Protein AF-A0A920QUX4-F1 (afdb_monomer_lite)

pLDDT: mean 76.55, std 22.9, range [24.44, 95.25]

Secondary structure (DSSP, 8-state):
---GGG--------SSSEEEEEEETTTEEEEEE-TT----TT-TTSPPP--SEEEEE--S-HHHHHHHHHTTS-S--SS--GGGGGGSSS-----S--S--------SS-------

Sequence (116 aa):
MRKPSDVTTRDNVGLGPYRLVKWDPGIAITAEAYPDYVPNPDVEEAQFPIIQNVKWVWRGEPTIRSAMIQAGEADLAYRLGLADKDSVPVFQSLAEEPPTLYCLIRFGIRCYRKRL

Structure (mmCIF, N/CA/C/O backbone):
data_AF-A0A920QUX4-F1
#
_entry.id   AF-A0A920QUX4-F1
#
loop_
_atom_site.group_PDB
_atom_site.id
_atom_site.type_symbol
_atom_site.label_atom_id
_atom_site.label_alt_id
_atom_site.label_comp_id
_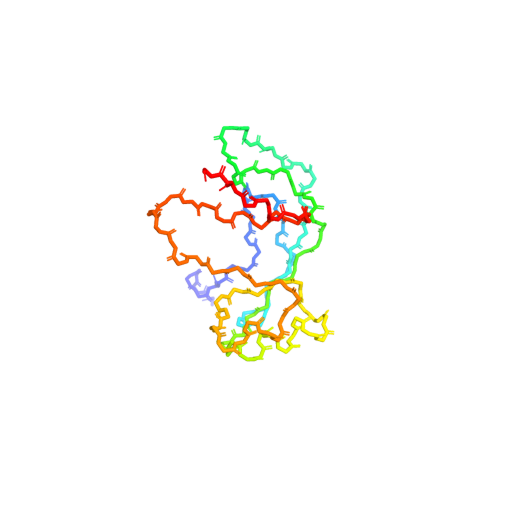atom_site.label_asym_id
_atom_site.label_entity_id
_atom_site.label_seq_id
_atom_site.pdbx_PDB_ins_code
_atom_site.Cartn_x
_atom_site.Cartn_y
_atom_site.Cartn_z
_atom_site.occupancy
_atom_site.B_iso_or_equiv
_atom_site.auth_seq_id
_atom_site.auth_comp_id
_atom_site.auth_asym_id
_atom_site.auth_atom_id
_atom_site.pdbx_PDB_model_num
ATOM 1 N N . MET A 1 1 ? -16.163 -17.944 -30.506 1.00 53.66 1 MET A N 1
ATOM 2 C CA . MET A 1 1 ? -15.088 -16.929 -30.450 1.00 53.66 1 MET A CA 1
ATOM 3 C C . MET A 1 1 ? -15.584 -15.784 -29.574 1.00 53.66 1 MET A C 1
ATOM 5 O O . MET A 1 1 ? -16.639 -15.248 -29.888 1.00 53.66 1 MET A O 1
ATOM 9 N N . ARG A 1 2 ? -14.938 -15.486 -28.434 1.00 55.91 2 ARG A N 1
ATOM 10 C CA . ARG A 1 2 ? -15.344 -14.349 -27.579 1.00 55.91 2 ARG A CA 1
ATOM 11 C C . ARG A 1 2 ? -15.036 -13.044 -28.315 1.00 55.91 2 ARG A C 1
ATOM 13 O O . ARG A 1 2 ? -14.005 -12.958 -28.980 1.00 55.91 2 ARG A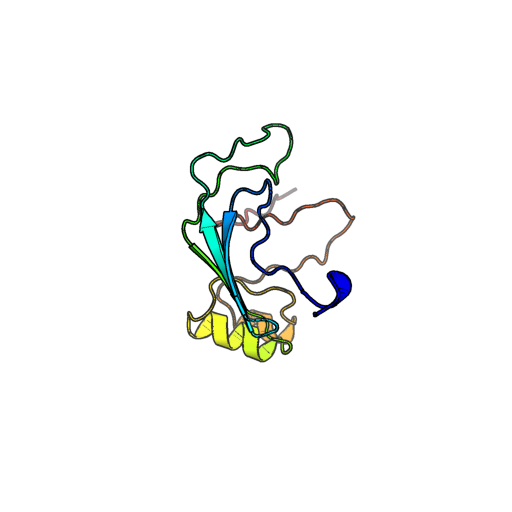 O 1
ATOM 20 N N . LYS A 1 3 ? -15.934 -12.059 -28.238 1.00 68.69 3 LYS A N 1
ATOM 21 C CA . LYS A 1 3 ? -15.683 -10.734 -28.821 1.00 68.69 3 LYS A CA 1
ATOM 22 C C . LYS A 1 3 ? -14.531 -10.063 -28.053 1.00 68.69 3 LYS A C 1
ATOM 24 O O . LYS A 1 3 ? -14.436 -10.277 -26.848 1.00 68.69 3 LYS A O 1
ATOM 29 N N . PRO A 1 4 ? -13.692 -9.227 -28.689 1.00 66.88 4 PRO A N 1
ATOM 30 C CA . PRO A 1 4 ? -12.629 -8.493 -27.992 1.00 66.88 4 PRO A CA 1
ATOM 31 C C . PRO A 1 4 ? -13.139 -7.627 -26.829 1.00 66.88 4 PRO A C 1
ATOM 33 O O . PRO A 1 4 ? -12.440 -7.449 -25.842 1.00 66.88 4 PRO A O 1
ATOM 36 N N . SER A 1 5 ? -14.387 -7.154 -26.905 1.00 67.31 5 SER A N 1
ATOM 37 C CA . SER A 1 5 ? -15.070 -6.415 -25.833 1.00 67.31 5 SER A CA 1
ATOM 38 C C . SER A 1 5 ? -15.399 -7.255 -24.592 1.00 67.31 5 SER A C 1
ATOM 40 O O . SER A 1 5 ? -15.733 -6.701 -23.554 1.00 67.31 5 SER A O 1
ATOM 42 N N . ASP A 1 6 ? -15.351 -8.580 -24.710 1.00 65.88 6 ASP A N 1
ATOM 43 C CA . ASP A 1 6 ? -15.687 -9.545 -23.656 1.00 65.88 6 ASP A CA 1
ATOM 44 C C . ASP A 1 6 ? -14.437 -10.013 -22.884 1.00 65.88 6 ASP A C 1
ATOM 46 O O . ASP A 1 6 ? -14.507 -10.895 -22.026 1.00 65.88 6 ASP A O 1
ATOM 50 N N . VAL A 1 7 ? -13.264 -9.463 -23.222 1.00 66.81 7 VAL A N 1
ATOM 51 C CA . VAL A 1 7 ? -11.976 -9.816 -22.622 1.00 66.81 7 VAL A CA 1
ATOM 52 C C . VAL A 1 7 ? -11.428 -8.594 -21.891 1.00 66.81 7 VAL A C 1
ATOM 54 O O . VAL A 1 7 ? -10.932 -7.654 -22.502 1.00 66.81 7 VAL A O 1
ATOM 57 N N . THR A 1 8 ? -11.525 -8.588 -20.562 1.00 68.12 8 THR A N 1
ATOM 58 C CA . THR A 1 8 ? -10.884 -7.556 -19.738 1.00 68.12 8 THR A CA 1
ATOM 59 C C . THR A 1 8 ? -9.394 -7.867 -19.611 1.00 68.12 8 THR A C 1
ATOM 61 O O . THR A 1 8 ? -9.029 -8.866 -18.986 1.00 68.12 8 THR A O 1
ATOM 64 N N . THR A 1 9 ? -8.534 -7.023 -20.182 1.00 70.56 9 THR A N 1
ATOM 65 C CA . THR A 1 9 ? -7.080 -7.097 -19.972 1.00 70.56 9 THR A CA 1
ATOM 66 C C . THR A 1 9 ? -6.756 -6.771 -18.517 1.00 70.56 9 THR A C 1
ATOM 68 O O . THR A 1 9 ? -7.194 -5.743 -18.002 1.00 70.56 9 THR A O 1
ATOM 71 N N . ARG A 1 10 ? -5.995 -7.648 -17.856 1.00 78.56 10 ARG A N 1
ATOM 72 C CA . ARG A 1 10 ? -5.559 -7.488 -16.456 1.00 78.56 10 ARG A CA 1
ATOM 73 C C . ARG A 1 10 ? -4.047 -7.313 -16.301 1.00 78.56 10 ARG A C 1
ATOM 75 O O . ARG A 1 10 ? -3.581 -7.167 -15.181 1.00 78.56 10 ARG A O 1
ATOM 82 N N . ASP A 1 11 ? -3.334 -7.257 -17.423 1.00 79.88 11 ASP A N 1
ATOM 83 C CA . ASP A 1 11 ? -1.873 -7.169 -17.501 1.00 79.88 11 ASP A CA 1
ATOM 84 C C . ASP A 1 11 ? -1.461 -5.849 -18.171 1.00 79.88 11 ASP A C 1
ATOM 86 O O . ASP A 1 11 ? -0.704 -5.818 -19.142 1.00 79.88 11 ASP A O 1
ATOM 90 N N . ASN A 1 12 ? -2.049 -4.733 -17.734 1.00 80.50 12 ASN A N 1
ATOM 91 C CA . ASN A 1 12 ? -1.748 -3.440 -18.336 1.00 80.50 12 ASN A CA 1
ATOM 92 C C . ASN A 1 12 ? -0.316 -3.001 -17.998 1.00 80.50 12 ASN A C 1
ATOM 94 O O . ASN A 1 12 ? 0.115 -3.044 -16.847 1.00 80.50 12 ASN A O 1
ATOM 98 N N . VAL A 1 13 ? 0.397 -2.509 -19.010 1.00 82.56 13 VAL A N 1
ATOM 99 C CA . VAL A 1 13 ? 1.711 -1.882 -18.847 1.00 82.56 13 VAL A CA 1
ATOM 100 C C . VAL A 1 13 ? 1.505 -0.372 -18.790 1.00 82.56 13 VAL A C 1
ATOM 102 O O . VAL A 1 13 ? 1.018 0.229 -19.746 1.00 82.56 13 VAL A O 1
ATOM 105 N N . GLY A 1 14 ? 1.808 0.226 -17.639 1.00 82.94 14 GLY A N 1
ATOM 106 C CA . GLY A 1 14 ? 1.737 1.671 -17.426 1.00 82.94 14 GLY A CA 1
ATOM 107 C C . GLY A 1 14 ? 3.098 2.353 -17.565 1.00 82.94 14 GLY A C 1
ATOM 108 O O . GLY A 1 14 ? 4.132 1.697 -17.605 1.00 82.94 14 GLY A O 1
ATOM 109 N N . LEU A 1 15 ? 3.084 3.687 -17.577 1.00 85.75 15 LEU A N 1
ATOM 110 C CA . LEU A 1 15 ? 4.282 4.542 -17.539 1.00 85.75 15 LEU A CA 1
ATOM 111 C C . LEU A 1 15 ? 4.612 5.007 -16.111 1.00 85.75 15 LEU A C 1
ATOM 113 O O . LEU A 1 15 ? 5.206 6.062 -15.925 1.00 85.75 15 LEU A O 1
ATOM 117 N N . GLY A 1 16 ? 4.134 4.284 -15.099 1.00 89.00 16 GLY A N 1
ATOM 118 C CA . GLY A 1 16 ? 4.306 4.658 -13.699 1.00 89.00 16 GLY A CA 1
ATOM 119 C C . GLY A 1 16 ? 5.583 4.084 -13.077 1.00 89.00 16 GLY A C 1
ATOM 120 O O . GLY A 1 16 ? 6.205 3.192 -13.655 1.00 89.00 16 GLY A O 1
ATOM 121 N N . PRO A 1 17 ? 5.928 4.525 -11.857 1.00 91.25 17 PRO A N 1
ATOM 122 C CA . PRO A 1 17 ? 7.078 4.012 -11.110 1.00 91.25 17 PRO A CA 1
ATOM 123 C C . PRO A 1 17 ? 6.909 2.565 -10.621 1.00 91.25 17 PRO A C 1
ATOM 125 O O . PRO A 1 17 ? 7.865 1.972 -10.130 1.00 91.25 17 PRO A O 1
ATOM 128 N N . TYR A 1 18 ? 5.715 1.978 -10.744 1.00 92.44 18 TYR A N 1
ATOM 129 C CA . TYR A 1 18 ? 5.432 0.608 -10.322 1.00 92.44 18 TYR A CA 1
ATOM 130 C C . TYR A 1 18 ? 4.903 -0.236 -11.478 1.00 92.44 18 TYR A C 1
ATOM 132 O O . TYR A 1 18 ? 4.019 0.188 -12.226 1.00 92.44 18 TYR A O 1
ATOM 140 N N . ARG A 1 19 ? 5.404 -1.467 -11.570 1.00 92.06 19 ARG A N 1
ATOM 141 C CA . ARG A 1 19 ? 4.926 -2.503 -12.481 1.00 92.06 19 ARG A CA 1
ATOM 142 C C . ARG A 1 19 ? 3.835 -3.328 -11.808 1.00 92.06 19 ARG A C 1
ATOM 144 O O . ARG A 1 19 ? 4.003 -3.783 -10.679 1.00 92.06 19 ARG A O 1
ATOM 151 N N . LEU A 1 20 ? 2.731 -3.557 -12.518 1.00 92.88 20 LEU A N 1
ATOM 152 C CA . LEU A 1 20 ? 1.678 -4.463 -12.070 1.00 92.88 20 LEU A CA 1
ATOM 153 C C . LEU A 1 20 ? 2.187 -5.912 -12.095 1.00 92.88 20 LEU A C 1
ATOM 155 O O . LEU A 1 20 ? 2.595 -6.402 -13.144 1.00 92.88 20 LEU A O 1
ATOM 159 N N . VAL A 1 21 ? 2.133 -6.588 -10.948 1.00 93.38 21 VAL A N 1
ATOM 160 C CA . VAL A 1 21 ? 2.486 -8.011 -10.807 1.00 93.38 21 VAL A CA 1
ATOM 161 C C . VAL A 1 21 ? 1.233 -8.876 -10.865 1.00 93.38 21 VAL A C 1
ATOM 163 O O . VAL A 1 21 ? 1.212 -9.911 -11.526 1.00 93.38 21 VAL A O 1
ATOM 166 N N . LYS A 1 22 ? 0.176 -8.468 -10.153 1.00 92.19 22 LYS A N 1
ATOM 167 C CA . LYS A 1 22 ? -1.079 -9.220 -10.084 1.00 92.19 22 LYS A CA 1
ATOM 168 C C . LYS A 1 22 ? -2.256 -8.309 -9.774 1.00 92.19 22 LYS A C 1
ATOM 170 O O . LYS A 1 22 ? -2.166 -7.443 -8.904 1.00 92.19 22 LYS A O 1
ATOM 175 N N . TRP A 1 23 ? -3.389 -8.576 -10.415 1.00 91.75 23 TRP A N 1
ATOM 176 C CA . TRP A 1 23 ? -4.669 -7.974 -10.065 1.00 91.75 23 TRP A CA 1
ATOM 177 C C . TRP A 1 23 ? -5.712 -9.048 -9.746 1.00 91.75 23 TRP A C 1
ATOM 179 O O . TRP A 1 23 ? -6.130 -9.803 -10.622 1.00 91.75 23 TRP A O 1
ATOM 189 N N . ASP A 1 24 ? -6.157 -9.075 -8.488 1.00 91.06 24 ASP A N 1
ATOM 190 C CA . ASP A 1 24 ? -7.299 -9.849 -8.007 1.00 91.06 24 ASP A CA 1
ATOM 191 C C . ASP A 1 24 ? -8.523 -8.914 -7.896 1.00 91.06 24 ASP A C 1
ATOM 193 O O . ASP A 1 24 ? -8.606 -8.117 -6.951 1.00 91.06 24 ASP A O 1
ATOM 197 N N . PRO A 1 25 ? -9.472 -8.951 -8.854 1.00 89.00 25 PRO A N 1
ATOM 198 C CA . PRO A 1 25 ? -10.569 -7.988 -8.920 1.00 89.00 25 PRO A CA 1
ATOM 199 C C . PRO A 1 25 ? -11.382 -7.926 -7.624 1.00 89.00 25 PRO A C 1
ATOM 201 O O . PRO A 1 25 ? -11.860 -8.943 -7.130 1.00 89.00 25 PRO A O 1
ATOM 204 N N . GLY A 1 26 ? -11.535 -6.719 -7.074 1.00 87.62 26 GLY A N 1
ATOM 205 C CA . GLY A 1 26 ? -12.269 -6.480 -5.827 1.00 87.62 26 GLY A CA 1
ATOM 206 C C . GLY A 1 26 ? -11.545 -6.914 -4.546 1.00 87.62 26 GLY A C 1
ATOM 207 O O . GLY A 1 26 ? -12.059 -6.657 -3.462 1.00 87.62 26 GLY A O 1
ATOM 208 N N . ILE A 1 27 ? -10.360 -7.532 -4.642 1.00 91.19 27 ILE A N 1
ATOM 209 C CA . ILE A 1 27 ? -9.622 -8.072 -3.489 1.00 91.19 27 ILE A CA 1
ATOM 210 C C . ILE A 1 27 ? -8.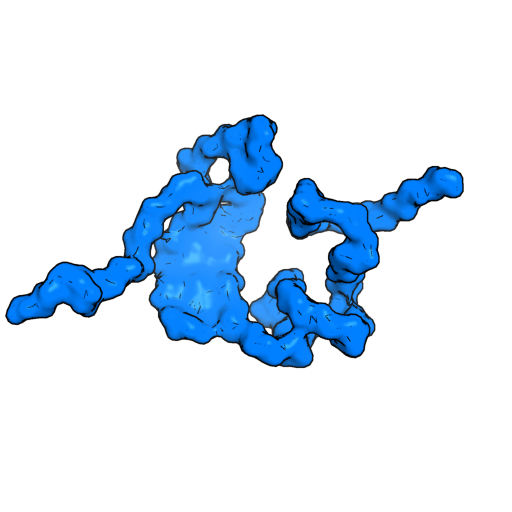323 -7.302 -3.254 1.00 91.19 27 ILE A C 1
ATOM 212 O O . ILE A 1 27 ? -8.181 -6.651 -2.213 1.00 91.19 27 ILE A O 1
ATOM 216 N N . ALA A 1 28 ? -7.388 -7.359 -4.209 1.00 93.00 28 ALA A N 1
ATOM 217 C CA . ALA A 1 28 ? -6.112 -6.659 -4.114 1.00 93.00 28 ALA A CA 1
ATOM 218 C C . ALA A 1 28 ? -5.431 -6.409 -5.473 1.00 93.00 28 ALA A C 1
ATOM 220 O O . ALA A 1 28 ? -5.695 -7.092 -6.463 1.00 93.00 28 ALA A O 1
ATOM 221 N N . ILE A 1 29 ? -4.503 -5.453 -5.488 1.00 93.12 29 ILE A N 1
ATOM 222 C CA . ILE A 1 29 ? -3.471 -5.294 -6.521 1.00 93.12 29 ILE A CA 1
ATOM 223 C C . ILE A 1 29 ? -2.109 -5.474 -5.865 1.00 93.12 29 ILE A C 1
ATOM 225 O O . ILE A 1 29 ? -1.866 -4.957 -4.776 1.00 93.12 29 ILE A O 1
ATOM 229 N N . THR A 1 30 ? -1.214 -6.184 -6.539 1.00 94.56 30 THR A N 1
ATOM 230 C CA . THR A 1 30 ? 0.199 -6.282 -6.178 1.00 94.56 30 THR A CA 1
ATOM 231 C C . THR A 1 30 ? 1.033 -5.662 -7.282 1.00 94.56 30 THR A C 1
ATOM 233 O O . THR A 1 30 ? 0.852 -5.982 -8.459 1.00 94.56 30 THR A O 1
ATOM 236 N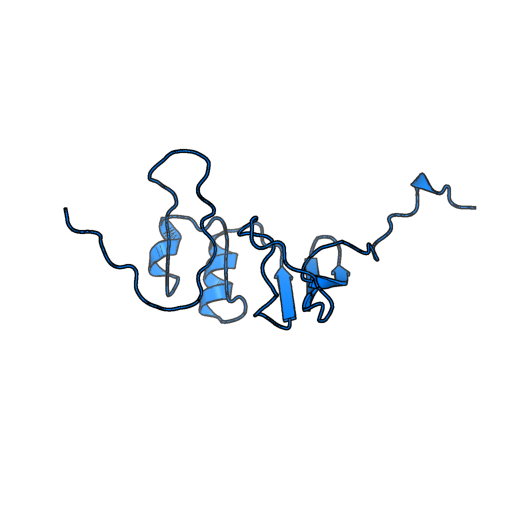 N . ALA A 1 31 ? 1.937 -4.774 -6.893 1.00 94.00 31 ALA A N 1
ATOM 237 C CA . ALA A 1 31 ? 2.852 -4.087 -7.782 1.00 94.00 31 ALA A CA 1
ATOM 238 C C . ALA A 1 31 ? 4.252 -4.032 -7.163 1.00 94.00 31 ALA A C 1
ATOM 240 O O . ALA A 1 31 ? 4.407 -4.083 -5.942 1.00 94.00 31 ALA A O 1
ATOM 241 N N . GLU A 1 32 ? 5.263 -3.908 -8.009 1.00 94.75 32 GLU A N 1
ATOM 242 C CA . GLU A 1 32 ? 6.667 -3.816 -7.607 1.00 94.75 32 GLU A CA 1
ATOM 243 C C . GLU A 1 32 ? 7.323 -2.592 -8.245 1.00 94.75 32 GLU A C 1
ATOM 245 O O . GLU A 1 32 ? 6.861 -2.105 -9.279 1.00 94.75 32 GLU A O 1
ATOM 250 N N . ALA A 1 33 ? 8.370 -2.069 -7.616 1.00 94.56 33 ALA A N 1
ATOM 251 C CA . ALA A 1 33 ? 9.126 -0.942 -8.144 1.00 94.56 33 ALA A CA 1
ATOM 252 C C . ALA A 1 33 ? 9.673 -1.271 -9.539 1.00 94.56 33 ALA A C 1
ATOM 254 O O . ALA A 1 33 ? 10.225 -2.349 -9.761 1.00 94.56 33 ALA A O 1
ATOM 255 N N . TYR A 1 34 ? 9.533 -0.334 -10.475 1.00 92.88 34 TYR A N 1
ATOM 256 C CA . TYR A 1 34 ? 10.104 -0.454 -11.809 1.00 92.88 34 TYR A CA 1
ATOM 257 C C . TYR A 1 34 ? 11.489 0.219 -11.845 1.00 92.88 34 TYR A C 1
ATOM 259 O O . TYR A 1 34 ? 11.556 1.445 -11.733 1.00 92.88 34 TYR A O 1
ATOM 267 N N . PRO A 1 35 ? 12.594 -0.543 -11.992 1.00 90.50 35 PRO A N 1
ATOM 268 C CA . PRO A 1 35 ? 13.948 0.009 -11.878 1.00 90.50 35 PRO A CA 1
ATOM 269 C C . PRO A 1 35 ? 14.299 1.021 -12.970 1.00 90.50 35 PRO A C 1
ATOM 271 O O . PRO A 1 35 ? 15.030 1.971 -12.711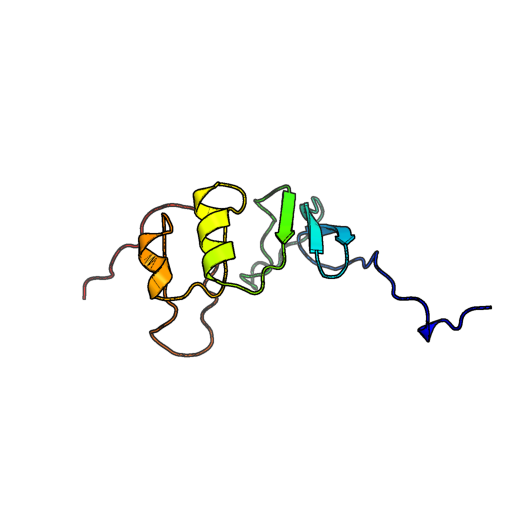 1.00 90.50 35 PRO A O 1
ATOM 274 N N . ASP A 1 36 ? 13.745 0.840 -14.170 1.00 90.94 36 ASP A N 1
ATOM 275 C CA . ASP A 1 36 ? 14.043 1.677 -15.337 1.00 90.94 36 ASP A CA 1
ATOM 276 C C . ASP A 1 36 ? 13.044 2.840 -15.485 1.00 90.94 36 ASP A C 1
ATOM 278 O O . ASP A 1 36 ? 12.857 3.389 -16.574 1.00 90.94 36 ASP A O 1
ATOM 282 N N . TYR A 1 37 ? 12.350 3.206 -14.401 1.00 91.19 37 TYR A N 1
ATOM 283 C CA . TYR A 1 37 ? 11.461 4.360 -14.394 1.00 91.19 37 TYR A CA 1
ATOM 284 C C . TYR A 1 37 ? 12.257 5.660 -14.543 1.00 91.19 37 TYR A C 1
ATOM 286 O O . TYR A 1 37 ? 13.198 5.917 -13.792 1.00 91.19 37 TYR A O 1
ATOM 294 N N . VAL A 1 38 ? 11.840 6.509 -15.485 1.00 90.19 38 VAL A N 1
ATOM 295 C CA . VAL A 1 38 ? 12.429 7.836 -15.697 1.00 90.19 38 VAL A CA 1
ATOM 296 C C . VAL A 1 38 ? 11.572 8.874 -14.964 1.00 90.19 38 VAL A C 1
ATOM 298 O O . VAL A 1 38 ? 10.456 9.149 -15.413 1.00 90.19 38 VAL A O 1
ATOM 301 N N . PRO A 1 39 ? 12.052 9.446 -13.843 1.00 88.31 39 PRO A N 1
ATOM 302 C CA . PRO A 1 39 ? 11.301 10.450 -13.104 1.00 88.31 39 PRO A CA 1
ATOM 303 C C . PRO A 1 39 ? 11.244 11.774 -13.869 1.00 88.31 39 PRO A C 1
ATOM 305 O O . PRO A 1 39 ? 12.189 12.143 -14.570 1.00 88.31 39 PRO A O 1
ATOM 308 N N . ASN A 1 40 ? 10.149 12.514 -13.696 1.00 88.12 40 ASN A N 1
ATOM 309 C CA . ASN A 1 40 ? 10.048 13.888 -14.178 1.00 88.12 40 ASN A CA 1
ATOM 310 C C . ASN A 1 40 ? 10.306 14.843 -13.000 1.00 88.12 40 ASN A C 1
ATOM 312 O O . ASN A 1 40 ? 9.475 14.895 -12.095 1.00 88.12 40 ASN A O 1
ATOM 316 N N . PRO A 1 41 ? 11.422 15.596 -12.985 1.00 86.00 41 PRO A N 1
ATOM 317 C CA . PRO A 1 41 ? 11.771 16.458 -11.856 1.00 86.00 41 PRO A CA 1
ATOM 318 C C . PRO A 1 41 ? 10.790 17.620 -11.646 1.00 86.00 41 PRO A C 1
ATOM 320 O O . PRO A 1 41 ? 10.720 18.147 -10.539 1.00 86.00 41 PRO A O 1
ATOM 323 N N . ASP A 1 42 ? 10.026 17.996 -12.675 1.00 90.62 42 ASP A N 1
ATOM 324 C CA . ASP A 1 42 ? 9.049 19.088 -12.604 1.00 90.62 42 ASP A CA 1
ATOM 325 C C . ASP A 1 42 ? 7.695 18.639 -12.020 1.00 90.62 42 ASP A C 1
ATOM 327 O O . ASP A 1 42 ? 6.817 19.468 -11.783 1.00 90.62 42 ASP A O 1
ATOM 331 N N . VAL A 1 43 ? 7.503 17.331 -11.805 1.00 84.56 43 VAL A N 1
ATOM 332 C CA . VAL A 1 43 ? 6.242 16.728 -11.351 1.00 84.56 43 VAL A CA 1
ATOM 333 C C . VAL A 1 43 ? 6.505 15.941 -10.071 1.00 84.56 43 VAL A C 1
ATOM 335 O O . VAL A 1 43 ? 7.179 14.912 -10.085 1.00 84.56 43 VAL A O 1
ATOM 338 N N . GLU A 1 44 ? 5.960 16.405 -8.947 1.00 81.31 44 GLU A N 1
ATOM 339 C CA . GLU A 1 44 ? 6.263 15.833 -7.630 1.00 81.31 44 GLU A CA 1
ATOM 340 C C . GLU A 1 44 ? 5.774 14.381 -7.492 1.00 81.31 44 GLU A C 1
ATOM 342 O O . GLU A 1 44 ? 6.338 13.590 -6.743 1.00 81.31 44 GLU A O 1
ATOM 347 N N . GLU A 1 45 ? 4.767 13.990 -8.261 1.00 79.56 45 GLU A N 1
ATOM 348 C CA . GLU A 1 45 ? 4.212 12.639 -8.295 1.00 79.56 45 GLU A CA 1
ATOM 349 C C . GLU A 1 45 ? 5.046 11.666 -9.126 1.00 79.56 45 GLU A C 1
ATOM 351 O O . GLU A 1 45 ? 4.912 10.450 -8.982 1.00 79.56 45 GLU A O 1
ATOM 356 N N . ALA A 1 46 ? 5.900 12.190 -10.004 1.00 84.75 46 ALA A N 1
ATOM 357 C CA . ALA A 1 46 ? 6.729 11.423 -10.921 1.00 84.75 46 ALA A CA 1
ATOM 358 C C . ALA A 1 46 ? 8.107 11.126 -10.310 1.00 84.75 46 ALA A C 1
ATOM 360 O O . ALA A 1 46 ? 9.140 11.253 -10.968 1.00 84.75 46 ALA A O 1
ATOM 361 N N . GLN A 1 47 ? 8.126 10.751 -9.030 1.00 87.88 47 GLN A N 1
ATOM 362 C CA . GLN A 1 47 ? 9.339 10.408 -8.291 1.00 87.88 47 GLN A CA 1
ATOM 363 C C . GLN A 1 47 ? 9.718 8.936 -8.458 1.00 87.88 47 GLN A C 1
ATOM 365 O O . GLN A 1 47 ? 8.880 8.065 -8.700 1.00 87.88 47 GLN A O 1
ATOM 370 N N . PHE A 1 48 ? 11.010 8.655 -8.282 1.00 88.12 48 PHE A N 1
ATOM 371 C CA . PHE A 1 48 ? 11.526 7.292 -8.292 1.00 88.12 48 PHE A CA 1
ATOM 372 C C . PHE A 1 48 ? 10.945 6.473 -7.120 1.00 88.12 48 PHE A C 1
ATOM 374 O O . PHE A 1 48 ? 10.852 6.994 -6.002 1.00 88.12 48 PHE A O 1
ATOM 381 N N . PRO A 1 49 ? 10.552 5.201 -7.331 1.00 89.00 49 PRO A N 1
ATOM 382 C CA . PRO A 1 49 ? 9.949 4.383 -6.283 1.00 89.00 49 PRO A CA 1
ATOM 383 C C . PRO A 1 49 ? 10.960 4.052 -5.178 1.00 89.00 49 PRO A C 1
ATOM 385 O O . PRO A 1 49 ? 11.976 3.398 -5.406 1.00 89.00 49 PRO A O 1
ATOM 388 N N . ILE A 1 50 ? 10.655 4.469 -3.949 1.00 90.94 50 ILE A N 1
ATOM 389 C CA . ILE A 1 50 ? 11.442 4.101 -2.759 1.00 90.94 50 ILE A CA 1
ATOM 390 C C . ILE A 1 50 ? 10.950 2.760 -2.186 1.00 90.94 50 ILE A C 1
ATOM 392 O O . ILE A 1 50 ? 11.738 1.953 -1.690 1.00 90.94 50 ILE A O 1
ATOM 396 N N . ILE A 1 51 ? 9.642 2.500 -2.275 1.00 91.38 51 ILE A N 1
ATOM 397 C CA . ILE A 1 51 ? 9.019 1.264 -1.795 1.00 91.38 51 ILE A CA 1
ATOM 398 C C . ILE A 1 51 ? 9.184 0.195 -2.874 1.00 91.38 51 ILE A C 1
ATOM 400 O O . ILE A 1 51 ? 8.852 0.426 -4.027 1.00 91.38 51 ILE A O 1
ATOM 404 N N . GLN A 1 52 ? 9.690 -0.981 -2.506 1.00 94.25 52 GLN A N 1
ATOM 405 C CA . GLN A 1 52 ? 9.979 -2.040 -3.480 1.00 94.25 52 GLN A CA 1
ATOM 406 C C . GLN A 1 52 ? 8.739 -2.848 -3.862 1.00 94.25 52 GLN A C 1
ATOM 408 O O . GLN A 1 52 ? 8.577 -3.221 -5.017 1.00 94.25 52 GLN A O 1
ATOM 413 N N . ASN A 1 53 ? 7.854 -3.106 -2.898 1.00 94.00 53 ASN A N 1
ATOM 414 C CA . ASN A 1 53 ? 6.652 -3.910 -3.087 1.00 94.00 53 ASN A CA 1
ATOM 415 C C . ASN A 1 53 ? 5.451 -3.174 -2.511 1.00 94.00 53 ASN A C 1
ATOM 417 O O . ASN A 1 53 ? 5.480 -2.739 -1.362 1.00 94.00 53 ASN A O 1
ATOM 421 N N . VAL A 1 54 ? 4.386 -3.069 -3.298 1.00 94.69 54 VAL A N 1
ATOM 422 C CA . VAL A 1 54 ? 3.148 -2.402 -2.905 1.00 94.69 54 VAL A CA 1
ATOM 423 C C . VAL A 1 54 ? 1.993 -3.371 -3.079 1.00 94.69 54 VAL A C 1
ATOM 425 O O . VAL A 1 54 ? 1.787 -3.947 -4.149 1.00 94.69 54 VAL A O 1
ATOM 428 N N . LYS A 1 55 ? 1.202 -3.530 -2.019 1.00 95.25 55 LYS A N 1
ATOM 429 C CA . LYS A 1 55 ? -0.053 -4.273 -2.059 1.00 95.25 55 LYS A CA 1
ATOM 430 C C . LYS A 1 55 ? -1.203 -3.341 -1.714 1.00 95.25 55 LYS A C 1
ATOM 432 O O . LYS A 1 55 ? -1.347 -2.911 -0.575 1.00 95.25 55 LYS A O 1
ATOM 437 N N . TRP A 1 56 ? -2.042 -3.060 -2.700 1.00 93.88 56 TRP A N 1
ATOM 438 C CA . TRP A 1 56 ? -3.273 -2.316 -2.495 1.00 93.88 56 TRP A CA 1
ATOM 439 C C . TRP A 1 56 ? -4.394 -3.284 -2.147 1.00 93.88 56 TRP A C 1
ATOM 441 O O . TRP A 1 56 ? -4.653 -4.220 -2.899 1.00 93.88 56 TRP A O 1
ATOM 451 N N . VAL A 1 57 ? -5.078 -3.062 -1.029 1.00 93.75 57 VAL A N 1
ATOM 452 C CA . VAL A 1 57 ? -6.174 -3.920 -0.570 1.00 93.75 57 VAL A CA 1
ATOM 453 C C . VAL A 1 57 ? -7.434 -3.082 -0.422 1.00 93.75 57 VAL A C 1
ATOM 455 O O . VAL A 1 57 ? -7.418 -2.023 0.202 1.00 93.75 57 VAL A O 1
ATOM 458 N N . TRP A 1 58 ? -8.550 -3.557 -0.974 1.00 90.25 58 TRP A N 1
ATOM 459 C CA . TRP A 1 58 ? -9.825 -2.858 -0.832 1.00 90.25 58 TRP A CA 1
ATOM 460 C C . TRP A 1 58 ? -10.563 -3.311 0.420 1.00 90.25 58 TRP A C 1
ATOM 462 O O . TRP A 1 58 ? -10.837 -4.496 0.617 1.00 90.25 58 TRP A O 1
ATOM 472 N N . ARG A 1 59 ? -10.920 -2.344 1.263 1.00 91.44 59 ARG A N 1
ATOM 473 C CA . ARG A 1 59 ? -11.803 -2.526 2.418 1.00 91.44 59 ARG A CA 1
ATOM 474 C C . ARG A 1 59 ? -12.792 -1.376 2.444 1.00 91.44 59 ARG A C 1
ATOM 476 O O . ARG A 1 59 ? -12.362 -0.224 2.436 1.00 91.44 59 ARG A O 1
ATOM 483 N N . GLY A 1 60 ? -14.088 -1.683 2.454 1.00 88.44 60 GLY A N 1
ATOM 484 C CA . GLY A 1 60 ? -15.148 -0.670 2.478 1.00 88.44 60 GLY A CA 1
ATOM 485 C C . GLY A 1 60 ? -15.228 0.058 3.820 1.00 88.44 60 GLY A C 1
ATOM 486 O O . GLY A 1 60 ? -15.267 1.288 3.858 1.00 88.44 60 GLY A O 1
ATOM 487 N N . GLU A 1 61 ? -15.137 -0.695 4.915 1.00 90.12 61 GLU A N 1
ATOM 488 C CA . GLU A 1 61 ? -15.348 -0.179 6.268 1.00 90.12 61 GLU A CA 1
ATOM 489 C C . GLU A 1 61 ? -14.098 0.502 6.860 1.00 90.12 61 GLU A C 1
ATOM 491 O O . GLU A 1 61 ? -13.019 -0.101 6.855 1.00 90.12 61 GLU A O 1
ATOM 496 N N . PRO A 1 62 ? -14.211 1.734 7.400 1.00 88.94 62 PRO A N 1
ATOM 497 C CA . PRO A 1 62 ? -13.091 2.455 8.009 1.00 88.94 62 PRO A CA 1
ATOM 498 C C . PRO A 1 62 ? -12.552 1.763 9.263 1.00 88.94 62 PRO A C 1
ATOM 500 O O . PRO A 1 62 ? -11.338 1.660 9.404 1.00 88.94 62 PRO A O 1
ATOM 503 N N . THR A 1 63 ? -13.424 1.196 10.098 1.00 90.25 63 THR A N 1
ATOM 504 C CA . THR A 1 63 ? -13.023 0.478 11.318 1.00 90.25 63 THR A CA 1
ATOM 505 C C . THR A 1 63 ? -12.234 -0.797 11.010 1.00 90.25 63 THR A C 1
ATOM 507 O O . THR A 1 63 ? -11.329 -1.179 11.744 1.00 90.25 63 THR A O 1
ATOM 510 N N . ILE A 1 64 ? -12.516 -1.450 9.877 1.00 91.88 64 ILE A N 1
ATOM 511 C CA . ILE A 1 64 ? -11.705 -2.586 9.419 1.00 91.88 64 ILE A CA 1
ATOM 512 C C . ILE A 1 64 ? -10.330 -2.101 8.958 1.00 91.88 64 ILE A C 1
ATOM 514 O O . ILE A 1 64 ? -9.324 -2.737 9.256 1.00 91.88 64 ILE A O 1
ATOM 518 N N . ARG A 1 65 ? -10.257 -0.955 8.266 1.00 93.06 65 ARG A N 1
ATOM 519 C CA . ARG A 1 65 ? -8.971 -0.372 7.859 1.00 93.06 65 ARG A CA 1
ATOM 520 C C . ARG A 1 65 ? -8.120 0.037 9.061 1.00 93.06 65 ARG A C 1
ATOM 522 O O . ARG A 1 65 ? -6.922 -0.219 9.038 1.00 93.06 65 ARG A O 1
ATOM 529 N N . SER A 1 66 ? -8.703 0.637 10.098 1.00 91.75 66 SER A N 1
ATOM 530 C CA . SER A 1 66 ? -7.955 0.989 11.309 1.00 91.75 66 SER A CA 1
ATOM 531 C C . SER A 1 66 ? -7.465 -0.247 12.064 1.00 91.75 66 SER A C 1
ATOM 533 O O . SER A 1 66 ? -6.293 -0.298 12.432 1.00 91.75 66 SER A O 1
ATOM 535 N N . ALA A 1 67 ? -8.299 -1.282 12.196 1.00 92.12 67 ALA A N 1
ATOM 536 C CA . ALA A 1 67 ? -7.887 -2.559 12.777 1.00 92.12 67 ALA A CA 1
ATOM 537 C C . ALA A 1 67 ? -6.725 -3.212 12.002 1.00 92.12 67 ALA A C 1
ATOM 539 O O . ALA A 1 67 ? -5.794 -3.730 12.613 1.00 92.12 67 ALA A O 1
ATOM 540 N N . MET A 1 68 ? -6.722 -3.134 10.666 1.00 93.69 68 MET A N 1
ATOM 541 C CA . MET A 1 68 ? -5.607 -3.637 9.849 1.00 93.69 68 MET A CA 1
ATOM 542 C C . MET A 1 68 ? -4.296 -2.884 10.110 1.00 93.69 68 MET A C 1
ATOM 544 O O . MET A 1 68 ? -3.237 -3.505 10.141 1.00 93.69 68 MET A O 1
ATOM 548 N N . ILE A 1 69 ? -4.355 -1.566 10.324 1.00 93.38 69 ILE A N 1
ATOM 549 C CA . ILE A 1 69 ? -3.179 -0.758 10.686 1.00 93.38 69 ILE A CA 1
ATOM 550 C C . ILE A 1 69 ? -2.658 -1.172 12.068 1.00 93.38 69 ILE A C 1
ATOM 552 O O . ILE A 1 69 ? -1.458 -1.356 12.246 1.00 93.38 69 ILE A O 1
ATOM 556 N N . GLN A 1 70 ? -3.554 -1.377 13.038 1.00 91.44 70 GLN A N 1
ATOM 557 C CA . GLN A 1 70 ? -3.187 -1.846 14.380 1.00 91.44 70 GLN A CA 1
ATOM 558 C C . GLN A 1 70 ? -2.540 -3.232 14.367 1.00 91.44 70 GLN A C 1
ATOM 560 O O . GLN A 1 70 ? -1.579 -3.472 15.093 1.00 91.44 70 GLN A O 1
ATOM 565 N N . ALA A 1 71 ? -3.067 -4.137 13.544 1.00 92.81 71 ALA A N 1
ATOM 566 C CA . ALA A 1 71 ? -2.552 -5.492 13.393 1.00 92.81 71 ALA A CA 1
ATOM 567 C C . ALA A 1 71 ? -1.247 -5.559 12.576 1.00 92.81 71 ALA A C 1
ATOM 569 O O . ALA A 1 71 ? -0.625 -6.618 12.517 1.00 92.81 71 ALA A O 1
ATOM 570 N N . GLY A 1 72 ? -0.828 -4.458 11.938 1.00 91.62 72 GLY A N 1
ATOM 571 C CA . GLY A 1 72 ? 0.318 -4.436 11.026 1.00 91.62 72 GLY A CA 1
ATOM 572 C C . GLY A 1 72 ? 0.054 -5.136 9.688 1.00 91.62 72 GLY A C 1
ATOM 573 O O . GLY A 1 72 ? 0.988 -5.477 8.970 1.00 91.62 72 GLY A O 1
ATOM 574 N N . GLU A 1 73 ? -1.214 -5.368 9.339 1.00 91.38 73 GLU A N 1
ATOM 575 C CA . GLU A 1 73 ? -1.618 -5.932 8.045 1.00 91.38 73 GLU A CA 1
ATOM 576 C C . GLU A 1 73 ? -1.625 -4.883 6.923 1.00 91.38 73 GLU A C 1
ATOM 578 O O . GLU A 1 73 ? -1.615 -5.230 5.739 1.00 91.38 73 GLU A O 1
ATOM 583 N N . ALA A 1 74 ? -1.679 -3.602 7.292 1.00 93.94 74 ALA A N 1
ATOM 584 C CA . ALA A 1 74 ? -1.552 -2.466 6.395 1.00 93.94 74 ALA A CA 1
ATOM 585 C C . ALA A 1 74 ? -0.623 -1.416 7.012 1.00 93.94 74 ALA A C 1
ATOM 587 O O . ALA A 1 74 ? -0.673 -1.180 8.216 1.00 93.94 74 ALA A O 1
ATOM 588 N N . ASP A 1 75 ? 0.168 -0.748 6.175 1.00 92.94 75 ASP A N 1
ATOM 589 C CA . ASP A 1 75 ? 1.032 0.364 6.599 1.00 92.94 75 ASP A CA 1
ATOM 590 C C . ASP A 1 75 ? 0.331 1.726 6.478 1.00 92.94 75 ASP A C 1
ATOM 592 O O . ASP A 1 75 ? 0.667 2.686 7.171 1.00 92.94 75 ASP A O 1
ATOM 596 N N . LEU A 1 76 ? -0.653 1.822 5.576 1.00 91.94 76 LEU A N 1
ATOM 597 C CA . LEU A 1 76 ? -1.376 3.049 5.255 1.00 91.94 76 LEU A CA 1
ATOM 598 C C . LEU A 1 76 ? -2.858 2.762 4.999 1.00 91.94 76 LEU A C 1
ATOM 600 O O . LEU A 1 76 ? -3.212 1.828 4.280 1.00 91.94 76 LEU A O 1
ATOM 604 N N . ALA A 1 77 ? -3.728 3.623 5.528 1.00 91.94 77 ALA A N 1
ATOM 605 C CA . ALA A 1 77 ? -5.162 3.586 5.276 1.00 91.94 77 ALA A CA 1
ATOM 606 C C . ALA A 1 77 ? -5.696 4.968 4.881 1.00 91.94 77 ALA A C 1
ATOM 608 O O . ALA A 1 77 ? -5.387 5.977 5.511 1.00 91.94 77 ALA A O 1
ATOM 609 N N . TYR A 1 78 ? -6.548 5.003 3.854 1.00 87.44 78 TYR A N 1
ATOM 610 C CA . TYR A 1 78 ? -7.241 6.215 3.413 1.00 87.44 78 TYR A CA 1
ATOM 611 C C . TYR A 1 78 ? -8.681 6.266 3.955 1.00 87.44 78 TYR A C 1
ATOM 613 O O . TYR A 1 78 ? -9.302 5.228 4.202 1.00 87.44 78 TYR A O 1
ATOM 621 N N . ARG A 1 79 ? -9.228 7.481 4.126 1.00 85.62 79 ARG A N 1
ATOM 622 C CA . ARG A 1 79 ? -10.599 7.747 4.622 1.00 85.62 79 ARG A CA 1
ATOM 623 C C . ARG A 1 79 ? -10.929 7.069 5.955 1.00 85.62 79 ARG A C 1
ATOM 625 O O . ARG A 1 79 ? -11.968 6.420 6.073 1.00 85.62 79 ARG A O 1
ATOM 632 N N . LEU A 1 80 ? -10.055 7.181 6.946 1.00 86.56 80 LEU A N 1
ATOM 633 C CA . LEU A 1 80 ? -10.425 6.834 8.319 1.00 86.56 80 LEU A CA 1
ATOM 634 C C . LEU A 1 80 ? -11.375 7.895 8.890 1.00 86.56 80 LEU A C 1
ATOM 636 O O . LEU A 1 80 ? -11.279 9.072 8.534 1.00 86.56 80 LEU A O 1
ATOM 640 N N . GLY A 1 81 ? -12.313 7.473 9.738 1.00 82.69 81 GLY A N 1
ATOM 641 C CA . GLY A 1 81 ? -13.190 8.400 10.442 1.00 82.69 81 GLY A CA 1
ATOM 642 C C . GLY A 1 81 ? -12.441 9.115 11.565 1.00 82.69 81 GLY A C 1
ATOM 643 O O . GLY A 1 81 ? -11.450 8.607 12.083 1.00 82.69 81 GLY A O 1
ATOM 644 N N . LEU A 1 82 ? -12.942 10.276 11.997 1.00 86.38 82 LEU A N 1
ATOM 645 C CA . LEU A 1 82 ? -12.406 10.952 13.188 1.00 86.38 82 LEU A CA 1
ATOM 646 C C . LEU A 1 82 ? -12.533 10.081 14.449 1.00 86.38 82 LEU A C 1
ATOM 648 O O . LEU A 1 82 ? -11.693 10.178 15.335 1.00 86.38 82 LEU A O 1
ATOM 652 N N . ALA A 1 83 ? -13.546 9.209 14.501 1.00 86.44 83 ALA A N 1
ATOM 653 C CA . ALA A 1 83 ? -13.734 8.241 15.580 1.00 86.44 83 ALA A CA 1
ATOM 654 C C . ALA A 1 83 ? -12.603 7.199 15.661 1.00 86.44 83 ALA A C 1
ATOM 656 O O . ALA A 1 83 ? -12.315 6.697 16.740 1.00 86.44 83 ALA A O 1
ATOM 657 N N . ASP A 1 84 ? -11.934 6.907 14.542 1.00 85.12 84 ASP A N 1
ATOM 658 C CA . ASP A 1 84 ? -10.832 5.944 14.479 1.00 85.12 84 ASP A CA 1
ATOM 659 C C . ASP A 1 84 ? -9.465 6.601 14.745 1.00 85.12 84 ASP A C 1
ATOM 661 O O . ASP A 1 84 ? -8.435 5.933 14.686 1.00 85.12 84 ASP A O 1
ATOM 665 N N . LYS A 1 85 ? -9.405 7.907 15.027 1.00 87.31 85 LYS A N 1
ATOM 666 C CA . LYS A 1 85 ? -8.143 8.648 15.166 1.00 87.31 85 LYS A CA 1
ATOM 667 C C . LYS A 1 85 ? -7.195 8.033 16.195 1.00 87.31 85 LYS A C 1
ATOM 669 O O . LYS A 1 85 ? -6.021 7.841 15.899 1.00 87.31 85 LYS A O 1
ATOM 674 N N . ASP A 1 86 ? -7.714 7.709 17.373 1.00 89.88 86 ASP A N 1
ATOM 675 C CA . ASP A 1 86 ? -6.905 7.198 18.485 1.00 89.88 86 ASP A CA 1
ATOM 676 C C . ASP A 1 86 ? -6.570 5.708 18.327 1.00 89.88 86 ASP A C 1
ATOM 678 O O . ASP A 1 86 ? -5.797 5.144 19.099 1.00 89.88 86 ASP A O 1
ATOM 682 N N . SER A 1 87 ? -7.141 5.062 17.307 1.00 86.25 87 SER A N 1
ATOM 683 C CA . SER A 1 87 ? -6.881 3.661 16.996 1.00 86.25 87 SER A CA 1
ATOM 684 C C . SER A 1 87 ? -5.624 3.476 16.137 1.00 86.25 87 SER A C 1
ATOM 686 O O . SER A 1 87 ? -5.115 2.366 16.054 1.00 86.25 87 SER A O 1
ATOM 688 N N . VAL A 1 88 ? -5.076 4.529 15.526 1.00 89.19 88 VAL A N 1
ATOM 689 C CA . VAL A 1 88 ? -3.911 4.426 14.631 1.00 89.19 88 VAL A CA 1
ATOM 690 C C . VAL A 1 88 ? -2.705 5.198 15.174 1.00 89.19 88 VAL A C 1
ATOM 692 O O . VAL A 1 88 ? -2.877 6.207 15.854 1.00 89.19 88 VAL A O 1
ATOM 695 N N . PRO A 1 89 ? -1.463 4.767 14.874 1.00 88.12 89 PRO A N 1
ATOM 696 C CA . PRO A 1 89 ? -0.262 5.388 15.438 1.00 88.12 89 PRO A CA 1
ATOM 697 C C . PRO A 1 89 ? -0.053 6.834 14.969 1.00 88.12 89 PRO A C 1
ATOM 699 O O . PRO A 1 89 ? 0.473 7.661 15.712 1.00 88.12 89 PRO A O 1
ATOM 702 N N . VAL A 1 90 ? -0.452 7.147 13.733 1.00 90.12 90 VAL A N 1
ATOM 703 C CA . VAL A 1 90 ? -0.380 8.490 13.151 1.00 90.12 90 VAL A CA 1
ATOM 704 C C . VAL A 1 90 ? -1.665 8.747 12.371 1.00 90.12 90 VAL A C 1
ATOM 706 O O . VAL A 1 90 ? -2.036 7.957 11.507 1.00 90.12 90 VAL A O 1
ATOM 709 N N . PHE A 1 91 ? -2.329 9.867 12.658 1.00 87.88 91 PHE A N 1
ATOM 710 C CA . PHE A 1 91 ? -3.554 10.289 11.979 1.00 87.88 91 PHE A CA 1
ATOM 711 C C . PHE A 1 91 ? -3.401 11.709 11.432 1.00 87.88 91 PHE A C 1
ATOM 713 O O . PHE A 1 91 ? -3.028 12.623 12.170 1.00 87.88 91 PHE A O 1
ATOM 720 N N . GLN A 1 92 ? -3.738 11.904 10.156 1.00 85.50 92 GLN A N 1
ATOM 721 C CA . GLN A 1 92 ? -3.712 13.206 9.490 1.00 85.50 92 GLN A CA 1
ATOM 722 C C . GLN A 1 92 ? -5.084 13.519 8.881 1.00 85.50 92 GLN A C 1
ATOM 724 O O . GLN A 1 92 ? -5.584 12.776 8.039 1.00 85.50 92 GLN A O 1
ATOM 729 N N . SER A 1 93 ? -5.694 14.629 9.304 1.00 78.81 93 SER A N 1
ATOM 730 C CA . SER A 1 93 ? -6.933 15.158 8.721 1.00 78.81 93 SER A CA 1
ATOM 731 C C . SER A 1 93 ? -6.626 16.180 7.627 1.00 78.81 93 SER A C 1
ATOM 733 O O . SER A 1 93 ? -5.788 17.053 7.829 1.00 78.81 93 SER A O 1
ATOM 735 N N . LEU A 1 94 ? -7.360 16.131 6.514 1.00 64.31 94 LEU A N 1
ATOM 736 C CA . LEU A 1 94 ? -7.250 17.085 5.398 1.00 64.31 94 LEU A CA 1
ATOM 737 C C . LEU A 1 94 ? -8.143 18.337 5.574 1.00 64.31 94 LEU A C 1
ATOM 739 O O . LEU A 1 94 ? -8.534 18.953 4.592 1.00 64.31 94 LEU A O 1
ATOM 743 N N . ALA A 1 95 ? -8.539 18.683 6.803 1.00 50.72 95 ALA A N 1
ATOM 744 C CA . ALA A 1 95 ? -9.657 19.597 7.074 1.00 50.72 95 ALA A CA 1
ATOM 745 C C . ALA A 1 95 ? -9.336 21.113 7.049 1.00 50.72 95 ALA A C 1
ATOM 747 O O . ALA A 1 95 ? -10.132 21.889 7.564 1.00 50.72 95 ALA A O 1
ATOM 748 N N . GLU A 1 96 ? -8.235 21.559 6.437 1.00 42.34 96 GLU A N 1
ATOM 749 C CA . GLU A 1 96 ? -7.947 22.991 6.209 1.00 42.34 96 GLU A CA 1
ATOM 750 C C . GLU A 1 96 ? -7.504 23.204 4.736 1.00 42.34 96 GLU A C 1
ATOM 752 O O . GLU A 1 96 ? -6.543 22.589 4.283 1.00 42.34 96 GLU A O 1
ATOM 757 N N . GLU A 1 97 ? -8.284 24.001 3.985 1.00 40.44 97 GLU A N 1
ATOM 758 C CA . GLU A 1 97 ? -8.412 24.141 2.500 1.00 40.44 97 GLU A CA 1
ATOM 759 C C . GLU A 1 97 ? -7.241 24.850 1.746 1.00 40.44 97 GLU A C 1
ATOM 761 O O . GLU A 1 97 ? -6.367 25.366 2.446 1.00 40.44 97 GLU A O 1
ATOM 766 N N . PRO A 1 98 ? -7.177 25.016 0.378 1.00 42.28 98 PRO A N 1
ATOM 767 C CA . PRO A 1 98 ? -8.047 24.631 -0.768 1.00 42.28 98 PRO A CA 1
ATOM 768 C C . PRO A 1 98 ? -7.331 23.696 -1.818 1.00 42.28 98 PRO A C 1
ATOM 770 O O . PRO A 1 98 ? -6.253 23.173 -1.524 1.00 42.28 98 PRO A O 1
ATOM 773 N N . PRO A 1 99 ? -7.903 23.366 -3.010 1.00 40.94 99 PRO A N 1
ATOM 774 C CA . PRO A 1 99 ? -7.730 22.059 -3.658 1.00 40.94 99 PRO A CA 1
ATOM 775 C C . PRO A 1 99 ? -6.534 21.976 -4.619 1.00 40.94 99 PRO A C 1
ATOM 777 O O . PRO A 1 99 ? -6.727 21.842 -5.817 1.00 40.94 99 PRO A O 1
ATOM 780 N N . THR A 1 100 ? -5.300 21.998 -4.125 1.00 31.30 100 THR A N 1
ATOM 781 C CA . THR A 1 100 ? -4.125 21.565 -4.924 1.00 31.30 100 THR A CA 1
ATOM 782 C C . THR A 1 100 ? -2.974 21.061 -4.056 1.00 31.30 100 THR A C 1
ATOM 784 O O . THR A 1 100 ? -1.816 21.144 -4.455 1.00 31.30 100 THR A O 1
ATOM 787 N N . LEU A 1 101 ? -3.247 20.546 -2.856 1.00 27.52 101 LEU A N 1
ATOM 788 C CA . LEU A 1 101 ? -2.183 20.036 -1.998 1.00 27.52 101 LEU A CA 1
ATOM 789 C C . LEU A 1 101 ? -2.228 18.515 -1.938 1.00 27.52 101 LEU A C 1
ATOM 791 O O . LEU A 1 101 ? -2.942 17.907 -1.140 1.00 27.52 101 LEU A O 1
ATOM 795 N N . TYR A 1 102 ? -1.430 17.925 -2.823 1.00 29.19 102 TYR A N 1
ATOM 796 C CA . TYR A 1 102 ? -0.869 16.597 -2.672 1.00 29.19 102 TYR A CA 1
ATOM 797 C C . TYR A 1 102 ? -0.367 16.424 -1.239 1.00 29.19 102 TYR A C 1
ATOM 799 O O . TYR A 1 102 ? 0.714 16.864 -0.857 1.00 29.19 102 TYR A O 1
ATOM 807 N N . CYS A 1 103 ? -1.182 15.771 -0.416 1.00 24.97 103 CYS A N 1
ATOM 808 C CA . CYS A 1 103 ? -0.740 15.202 0.841 1.00 24.97 103 CYS A CA 1
ATOM 809 C C . CYS A 1 103 ? 0.049 13.935 0.486 1.00 24.97 103 CYS A C 1
ATOM 811 O O . CYS A 1 103 ? -0.436 12.812 0.612 1.00 24.97 103 CYS A O 1
ATOM 813 N N . LEU A 1 104 ? 1.239 14.139 -0.088 1.00 27.70 104 LEU A N 1
ATOM 814 C CA . LEU A 1 104 ? 2.220 13.093 -0.312 1.00 27.70 104 LEU A CA 1
ATOM 815 C C . LEU A 1 104 ? 2.574 12.516 1.053 1.00 27.70 104 LEU A C 1
ATOM 817 O O . LEU A 1 104 ? 3.034 13.221 1.954 1.00 27.70 104 LEU A O 1
ATOM 821 N N . ILE A 1 105 ? 2.307 11.220 1.193 1.00 30.06 105 ILE A N 1
ATOM 822 C CA . ILE A 1 105 ? 2.668 10.384 2.331 1.00 30.06 105 ILE A CA 1
ATOM 823 C C . ILE A 1 105 ? 4.192 10.422 2.459 1.00 30.06 105 ILE A C 1
ATOM 825 O O . ILE A 1 105 ? 4.920 9.625 1.872 1.00 30.06 105 ILE A O 1
ATOM 829 N N . ARG A 1 106 ? 4.688 11.404 3.209 1.00 26.52 106 ARG A N 1
ATOM 830 C CA . ARG A 1 106 ? 6.095 11.519 3.567 1.00 26.52 106 ARG A CA 1
ATOM 831 C C . ARG A 1 106 ? 6.332 10.562 4.728 1.00 26.52 106 ARG A C 1
ATOM 833 O O . ARG A 1 106 ? 6.128 10.909 5.890 1.00 26.52 106 ARG A O 1
ATOM 840 N N . PHE A 1 107 ? 6.720 9.329 4.414 1.00 31.19 107 PHE A N 1
ATOM 841 C CA . PHE A 1 107 ? 7.297 8.427 5.406 1.00 31.19 107 PHE A CA 1
ATOM 842 C C . PHE A 1 107 ? 8.545 9.098 6.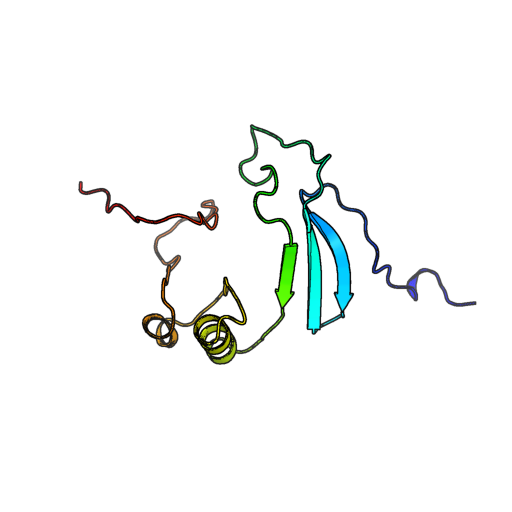001 1.00 31.19 107 PHE A C 1
ATOM 844 O O . PHE A 1 107 ? 9.554 9.249 5.318 1.00 31.19 107 PHE A O 1
ATOM 851 N N . GLY A 1 108 ? 8.453 9.540 7.261 1.00 26.58 108 GLY A N 1
ATOM 852 C CA . GLY A 1 108 ? 9.586 10.091 8.012 1.00 26.58 108 GLY A CA 1
ATOM 853 C C . GLY A 1 108 ? 9.273 11.305 8.894 1.00 26.58 108 GLY A C 1
ATOM 854 O O . GLY A 1 108 ? 9.633 12.420 8.552 1.00 26.58 108 GLY A O 1
ATOM 855 N N . ILE A 1 109 ? 8.651 11.058 10.053 1.00 36.97 109 ILE A N 1
ATOM 856 C CA . ILE A 1 109 ? 8.962 11.657 11.370 1.00 36.97 109 ILE A CA 1
ATOM 857 C C . ILE A 1 109 ? 9.135 13.205 11.430 1.00 36.97 109 ILE A C 1
ATOM 859 O O . ILE A 1 109 ? 10.192 13.742 11.117 1.00 36.97 109 ILE A O 1
ATOM 863 N N . ARG A 1 110 ? 8.130 13.863 12.049 1.00 24.44 110 ARG A N 1
ATOM 864 C CA . ARG A 1 110 ? 7.997 15.269 12.539 1.00 24.44 110 ARG A CA 1
ATOM 865 C C . ARG A 1 110 ? 7.176 16.225 11.665 1.00 24.44 110 ARG A C 1
ATOM 867 O O . ARG A 1 110 ? 7.703 16.984 10.857 1.00 24.44 110 ARG A O 1
ATOM 874 N N . CYS A 1 111 ? 5.886 16.329 11.993 1.00 27.31 111 CYS A N 1
ATOM 875 C CA . CYS A 1 111 ? 5.117 17.559 11.793 1.00 27.31 111 CYS A CA 1
ATOM 876 C C . CYS A 1 111 ? 5.691 18.666 12.693 1.00 27.31 111 CYS A C 1
ATOM 878 O O . CYS A 1 111 ? 5.412 18.701 13.891 1.00 27.31 111 CYS A O 1
ATOM 880 N N . TYR A 1 112 ? 6.483 19.586 12.140 1.00 29.41 112 TYR A N 1
ATOM 881 C CA . TYR A 1 112 ? 6.764 20.847 12.825 1.00 29.41 112 TYR A CA 1
ATOM 882 C C . TYR A 1 112 ? 5.628 21.839 12.565 1.00 29.41 112 TYR A C 1
ATOM 884 O O . TYR A 1 112 ? 5.379 22.254 11.435 1.00 29.41 112 TYR A O 1
ATOM 892 N N . ARG A 1 113 ? 4.956 22.233 13.651 1.00 30.06 113 ARG A N 1
ATOM 893 C CA . ARG A 1 113 ? 4.041 23.376 13.732 1.00 30.06 113 ARG A CA 1
ATOM 894 C C . ARG A 1 113 ? 4.805 24.629 13.285 1.00 30.06 113 ARG A C 1
ATOM 896 O O . ARG A 1 113 ? 5.699 25.070 14.010 1.00 30.06 113 ARG A O 1
ATOM 903 N N . LYS A 1 114 ? 4.481 25.206 12.120 1.00 27.19 114 LYS A N 1
ATOM 904 C CA . LYS A 1 114 ? 4.912 26.574 11.794 1.00 27.19 114 LYS A CA 1
ATOM 905 C C . LYS A 1 114 ? 4.241 27.497 12.810 1.00 27.19 114 LYS A C 1
ATOM 907 O O . LYS A 1 114 ? 3.037 27.720 12.764 1.00 27.19 114 LYS A O 1
ATOM 912 N N . ARG A 1 115 ? 5.024 27.933 13.792 1.00 30.00 115 ARG A N 1
ATOM 913 C CA . ARG A 1 115 ? 4.667 29.003 14.715 1.00 30.00 115 ARG A CA 1
ATOM 914 C C . ARG A 1 115 ? 4.790 30.299 13.903 1.00 30.00 115 ARG A C 1
ATOM 916 O O . ARG A 1 115 ? 5.897 30.614 13.469 1.00 30.00 115 ARG A O 1
ATOM 923 N N . LEU A 1 116 ? 3.664 30.948 13.615 1.00 37.88 116 LEU A N 1
ATOM 924 C CA . LEU A 1 116 ? 3.639 32.398 13.424 1.00 37.88 116 LEU A CA 1
ATOM 925 C C . LEU A 1 116 ? 3.515 33.034 14.809 1.00 37.88 116 LEU A C 1
ATOM 927 O O . LEU A 1 116 ? 2.819 32.422 15.656 1.00 37.88 116 LEU A O 1
#

Radius of gyration: 17.89 Å; chains: 1; bounding box: 30×49×49 Å

Foldseek 3Di:
DDDPVRDDDFLDDDLAQWHWPDDDPLAKTKIAGDPPRDADPVDPRRDHDPGGIDIGGDDPDLVVVLVCQLVVVDVDDPDHDPVSCVSHPDDDDPPDDDPDDDPPPPPDDDDDDPDD